Protein AF-A0A6C0CA37-F1 (afdb_monomer_lite)

Foldseek 3Di:
DPDLVVLQVVCVVDALVVNCVSQPPDPVSNVSNLVHAHEDEEACVVPVPPPSQLRYQHYEYEDDDQDHRPQHAAYEYEAEVVRCVQVPDPRADDLNYAAYEYEYEDPPPDPPDPPDDRPLVSLLPHDHLSHQHYEYEYQDADANANNDDLSHQHYEYEPNYDCVVRVVRDDPSHPYYYYDD

InterPro domains:
  IPR008615 FNIP [PF05725] (140-177)
  IPR051251 Ser/Thr-Protein Kinase & FNIP Repeat-Containing Protein [PTHR32134] (47-177)

Organism: NCBI:txid1070528

Radius of gyration: 18.77 Å; chains: 1; bounding box: 38×37×59 Å

Structure (mmCIF, N/CA/C/O backbone):
data_AF-A0A6C0CA37-F1
#
_entry.id   AF-A0A6C0CA37-F1
#
loop_
_atom_site.group_PDB
_atom_site.id
_atom_site.type_symbol
_atom_site.label_atom_id
_atom_site.label_alt_id
_atom_site.label_comp_id
_atom_site.label_asym_id
_atom_site.label_entity_id
_atom_site.label_seq_id
_atom_site.pdbx_PDB_ins_code
_atom_site.Cartn_x
_atom_site.Cartn_y
_atom_site.Cartn_z
_atom_site.occupancy
_atom_site.B_iso_or_equiv
_atom_site.auth_seq_id
_atom_site.auth_comp_id
_atom_site.auth_asym_id
_atom_site.auth_atom_id
_atom_site.pdbx_PDB_model_num
ATOM 1 N N . MET A 1 1 ? 11.632 -12.936 -32.240 1.00 59.91 1 MET A N 1
ATOM 2 C CA . MET A 1 1 ? 11.267 -11.854 -31.300 1.00 59.91 1 MET A CA 1
ATOM 3 C C . MET A 1 1 ? 10.766 -12.529 -30.036 1.00 59.91 1 MET A C 1
ATOM 5 O O . MET A 1 1 ? 9.872 -13.357 -30.155 1.00 59.91 1 MET A O 1
ATOM 9 N N . PHE A 1 2 ? 11.381 -12.299 -28.873 1.00 70.56 2 PHE A N 1
ATOM 10 C CA . PHE A 1 2 ? 10.827 -12.824 -27.618 1.00 70.56 2 PHE A CA 1
ATOM 11 C C . PHE A 1 2 ? 9.436 -12.217 -27.421 1.00 70.56 2 PHE A C 1
ATOM 13 O O . PHE A 1 2 ? 9.281 -11.013 -27.592 1.00 70.56 2 PHE A O 1
ATOM 20 N N . SER A 1 3 ? 8.421 -13.037 -27.139 1.00 90.00 3 SER A N 1
ATOM 21 C CA . SER A 1 3 ? 7.076 -12.519 -26.873 1.00 90.00 3 SER A CA 1
ATOM 22 C C . SER A 1 3 ? 7.062 -11.799 -25.525 1.00 90.00 3 SER A C 1
ATOM 24 O O . SER A 1 3 ? 7.572 -12.332 -24.534 1.00 90.00 3 SER A O 1
ATOM 26 N N . TYR A 1 4 ? 6.444 -10.616 -25.479 1.00 92.06 4 TYR A N 1
ATOM 27 C CA . TYR A 1 4 ? 6.206 -9.901 -24.226 1.00 92.06 4 TYR A CA 1
ATOM 28 C C . TYR A 1 4 ? 5.412 -10.753 -23.234 1.00 92.06 4 TYR A C 1
ATOM 30 O O . TYR A 1 4 ? 5.684 -10.698 -22.041 1.00 92.06 4 TYR A O 1
ATOM 38 N N . ASP A 1 5 ? 4.474 -11.571 -23.714 1.00 92.38 5 ASP A N 1
ATOM 39 C CA . ASP A 1 5 ? 3.599 -12.354 -22.842 1.00 92.38 5 ASP A CA 1
ATOM 40 C C . ASP A 1 5 ? 4.414 -13.353 -22.018 1.00 92.38 5 ASP A C 1
ATOM 42 O O . ASP A 1 5 ? 4.316 -13.370 -20.792 1.00 92.38 5 ASP A O 1
ATOM 46 N N . ILE A 1 6 ? 5.314 -14.094 -22.672 1.00 93.19 6 ILE A N 1
ATOM 47 C CA . ILE A 1 6 ? 6.223 -15.039 -22.006 1.00 93.19 6 ILE A CA 1
ATOM 48 C C . ILE A 1 6 ? 7.153 -14.293 -21.045 1.00 93.19 6 ILE A C 1
ATOM 50 O O . ILE A 1 6 ? 7.326 -14.705 -19.899 1.00 93.19 6 ILE A O 1
ATOM 54 N N . PHE A 1 7 ? 7.725 -13.170 -21.486 1.00 94.38 7 PHE A N 1
ATOM 55 C CA . PHE A 1 7 ? 8.599 -12.353 -20.646 1.00 94.38 7 PHE A CA 1
ATOM 56 C C . PHE A 1 7 ? 7.877 -11.868 -19.377 1.00 94.38 7 PHE A C 1
ATOM 58 O O . PHE A 1 7 ? 8.399 -12.000 -18.272 1.00 94.38 7 PHE A O 1
ATOM 65 N N . SER A 1 8 ? 6.648 -11.367 -19.524 1.00 94.00 8 SER A N 1
ATOM 66 C CA . SER A 1 8 ? 5.838 -10.853 -18.419 1.00 94.00 8 SER A CA 1
ATOM 67 C C . SER A 1 8 ? 5.446 -11.944 -17.419 1.00 94.00 8 SER A C 1
ATOM 69 O O . SER A 1 8 ? 5.455 -11.690 -16.216 1.00 94.00 8 SER A O 1
ATOM 71 N N . GLN A 1 9 ? 5.194 -13.173 -17.885 1.00 94.88 9 GLN A N 1
ATOM 72 C CA . GLN A 1 9 ? 4.928 -14.317 -17.011 1.00 94.88 9 GLN A CA 1
ATOM 73 C C . GLN A 1 9 ? 6.135 -14.655 -16.136 1.00 94.88 9 GLN A C 1
ATOM 75 O O . GLN A 1 9 ? 5.970 -14.871 -14.938 1.00 94.88 9 GLN A O 1
ATOM 80 N N . VAL A 1 10 ? 7.349 -14.637 -16.696 1.00 95.12 10 VAL A N 1
ATOM 81 C CA . VAL A 1 10 ? 8.581 -14.833 -15.912 1.00 95.12 10 VAL A CA 1
ATOM 82 C C . VAL A 1 10 ? 8.743 -13.713 -14.884 1.00 95.12 10 VAL A C 1
ATOM 84 O O . VAL A 1 10 ? 9.034 -13.980 -13.720 1.00 95.12 10 VAL A O 1
ATOM 87 N N . CYS A 1 11 ? 8.477 -12.464 -15.273 1.00 96.00 11 CYS A N 1
ATOM 88 C CA . CYS A 1 11 ? 8.556 -11.315 -14.374 1.00 96.00 11 CYS A CA 1
ATOM 89 C C . CYS A 1 11 ? 7.593 -11.372 -13.179 1.00 96.00 11 CYS A C 1
ATOM 91 O O . CYS A 1 11 ? 7.822 -10.644 -12.216 1.00 96.00 11 CYS A O 1
ATOM 93 N N . ASN A 1 12 ? 6.555 -12.212 -13.186 1.00 93.62 12 ASN A N 1
ATOM 94 C CA . ASN A 1 12 ? 5.682 -12.391 -12.019 1.00 93.62 12 ASN A CA 1
ATOM 95 C C . ASN A 1 12 ? 6.379 -13.103 -10.849 1.00 93.62 12 ASN A C 1
ATOM 97 O O . ASN A 1 12 ? 5.916 -12.997 -9.717 1.00 93.62 12 ASN A O 1
ATOM 101 N N . TYR A 1 13 ? 7.498 -13.785 -11.106 1.00 95.75 13 TYR A N 1
ATOM 102 C CA . TYR A 1 13 ? 8.314 -14.459 -10.092 1.00 95.75 13 TYR A CA 1
ATOM 103 C C . TYR A 1 13 ? 9.522 -13.631 -9.638 1.00 95.75 13 TYR A C 1
ATOM 105 O O . TYR A 1 13 ? 10.327 -14.109 -8.844 1.00 95.75 13 TYR A O 1
ATOM 113 N N . LEU A 1 14 ? 9.668 -12.411 -10.160 1.00 96.94 14 LEU A N 1
ATOM 114 C CA . LEU A 1 14 ? 10.811 -11.538 -9.919 1.00 96.94 14 LEU A CA 1
ATOM 115 C C . LEU A 1 14 ? 10.407 -10.331 -9.073 1.00 96.94 14 LEU A C 1
ATOM 117 O O . LEU A 1 14 ? 9.329 -9.760 -9.260 1.00 96.94 14 LEU A O 1
ATOM 121 N N . ASN A 1 15 ? 11.313 -9.877 -8.213 1.00 96.44 15 ASN A N 1
ATOM 122 C CA . ASN A 1 15 ? 11.187 -8.575 -7.564 1.00 96.44 15 ASN A CA 1
ATOM 123 C C . ASN A 1 15 ? 11.438 -7.429 -8.570 1.00 96.44 15 ASN A C 1
ATOM 125 O O . ASN A 1 15 ? 11.985 -7.620 -9.656 1.00 96.44 15 ASN A O 1
ATOM 129 N N . ASN A 1 16 ? 11.054 -6.201 -8.230 1.00 96.31 16 ASN A N 1
ATOM 130 C CA . ASN A 1 16 ? 11.141 -5.023 -9.095 1.00 96.31 16 ASN A CA 1
ATOM 131 C C . ASN A 1 16 ? 12.555 -4.807 -9.653 1.00 96.31 16 ASN A C 1
ATOM 133 O O . ASN A 1 16 ? 12.714 -4.430 -10.814 1.00 96.31 16 ASN A O 1
ATOM 137 N N . LYS A 1 17 ? 13.585 -5.054 -8.836 1.00 95.44 17 LYS A N 1
ATOM 138 C CA . LYS A 1 17 ? 14.989 -4.899 -9.232 1.00 95.44 17 LYS A CA 1
ATOM 139 C C . LYS A 1 17 ? 15.381 -5.960 -10.263 1.00 95.44 17 LYS A C 1
ATOM 141 O O . LYS A 1 17 ? 15.987 -5.633 -11.280 1.00 95.44 17 LYS A O 1
ATOM 146 N N . GLU A 1 18 ? 14.995 -7.208 -10.027 1.00 97.75 18 GLU A N 1
ATOM 147 C CA . GLU A 1 18 ? 15.204 -8.331 -10.943 1.00 97.75 18 GLU A CA 1
ATOM 148 C C . GLU A 1 18 ? 14.462 -8.138 -12.266 1.00 97.75 18 GLU A C 1
ATOM 150 O O . GLU A 1 18 ? 15.052 -8.376 -13.314 1.00 97.75 18 GLU A O 1
ATOM 155 N N . LYS A 1 19 ? 13.223 -7.625 -12.252 1.00 97.19 19 LYS A N 1
ATOM 156 C CA . LYS A 1 19 ? 12.481 -7.279 -13.479 1.00 97.19 19 LYS A CA 1
ATOM 157 C C . LYS A 1 19 ? 13.259 -6.287 -14.345 1.00 97.19 19 LYS A C 1
ATOM 159 O O . LYS A 1 19 ? 13.378 -6.486 -15.553 1.00 97.19 19 LYS A O 1
ATOM 164 N N . ILE A 1 20 ? 13.819 -5.239 -13.732 1.00 94.94 20 ILE A N 1
ATOM 165 C CA . ILE A 1 20 ? 14.613 -4.226 -14.444 1.00 94.94 20 ILE A CA 1
ATOM 166 C C . ILE A 1 20 ? 15.896 -4.841 -15.010 1.00 94.94 20 ILE A C 1
ATOM 168 O O . ILE A 1 20 ? 16.211 -4.613 -16.177 1.00 94.94 20 ILE A O 1
ATOM 172 N N . TYR A 1 21 ? 16.623 -5.640 -14.224 1.00 96.81 21 TYR A N 1
ATOM 173 C CA . TYR A 1 21 ? 17.835 -6.300 -14.714 1.00 96.81 21 TYR A CA 1
ATOM 174 C C . TYR A 1 21 ? 17.551 -7.305 -15.824 1.00 96.81 21 TYR A C 1
ATOM 176 O O . TYR A 1 21 ? 18.291 -7.353 -16.802 1.00 96.81 21 TYR A O 1
ATOM 184 N N . PHE A 1 22 ? 16.462 -8.058 -15.711 1.00 96.06 22 PHE A N 1
ATOM 185 C CA . PHE A 1 22 ? 16.057 -9.005 -16.735 1.00 96.06 22 PHE A CA 1
ATOM 186 C C . PHE A 1 22 ? 15.643 -8.299 -18.032 1.00 96.06 22 PHE A C 1
ATOM 188 O O . PHE A 1 22 ? 16.000 -8.753 -19.114 1.00 96.06 22 PHE A O 1
ATOM 195 N N . ALA A 1 23 ? 14.978 -7.142 -17.951 1.00 95.94 23 ALA A N 1
ATOM 196 C CA . ALA A 1 23 ? 14.698 -6.315 -19.125 1.00 95.94 23 ALA A CA 1
ATOM 197 C C . ALA A 1 23 ? 15.985 -5.751 -19.756 1.00 95.94 23 ALA A C 1
ATOM 199 O O . ALA A 1 23 ? 16.084 -5.645 -20.974 1.00 95.94 23 ALA A O 1
ATOM 200 N N . ALA A 1 24 ? 17.000 -5.426 -18.953 1.00 95.75 24 ALA A N 1
ATOM 201 C CA . ALA A 1 24 ? 18.231 -4.791 -19.425 1.00 95.75 24 ALA A CA 1
ATOM 202 C C . ALA A 1 24 ? 19.178 -5.715 -20.217 1.00 95.75 24 ALA A C 1
ATOM 204 O O . ALA A 1 24 ? 20.161 -5.231 -20.775 1.00 95.75 24 ALA A O 1
ATOM 205 N N . VAL A 1 25 ? 18.905 -7.023 -20.302 1.00 95.12 25 VAL A N 1
ATOM 206 C CA . VAL A 1 25 ? 19.808 -7.994 -20.955 1.00 95.12 25 VAL A CA 1
ATOM 207 C C . VAL A 1 25 ? 19.948 -7.796 -22.468 1.00 95.12 25 VAL A C 1
ATOM 209 O O . VAL A 1 25 ? 20.902 -8.282 -23.068 1.00 95.12 25 VAL A O 1
ATOM 212 N N . SER A 1 26 ? 19.005 -7.103 -23.112 1.00 94.75 26 SER A N 1
ATOM 213 C CA . SER A 1 26 ? 19.113 -6.731 -24.525 1.00 94.75 26 SER A CA 1
ATOM 214 C C . SER A 1 26 ? 18.336 -5.455 -24.818 1.00 94.75 26 SER A C 1
ATOM 216 O O . SER A 1 26 ? 17.362 -5.143 -24.135 1.00 94.75 26 SER A O 1
ATOM 218 N N . VAL A 1 27 ? 18.712 -4.755 -25.890 1.00 93.56 27 VAL A N 1
ATOM 219 C CA . VAL A 1 27 ? 18.000 -3.552 -26.354 1.00 93.56 27 VAL A CA 1
ATOM 220 C C . VAL A 1 27 ? 16.513 -3.840 -26.588 1.00 93.56 27 VAL A C 1
ATOM 222 O O . VAL A 1 27 ? 15.667 -3.069 -26.151 1.00 93.56 27 VAL A O 1
ATOM 225 N N . ALA A 1 28 ? 16.186 -4.979 -27.207 1.00 92.31 28 ALA A N 1
ATOM 226 C CA . ALA A 1 28 ? 14.802 -5.354 -27.493 1.00 92.31 28 ALA A CA 1
ATOM 227 C C . ALA A 1 28 ? 13.967 -5.588 -26.220 1.00 92.31 28 ALA A C 1
ATOM 229 O O . ALA A 1 28 ?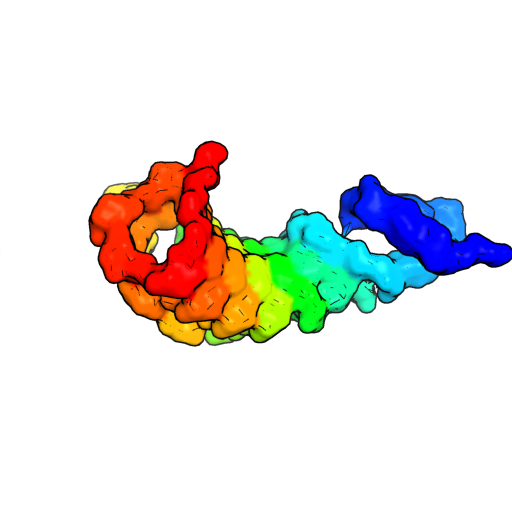 12.807 -5.189 -26.167 1.00 92.31 28 ALA A O 1
ATOM 230 N N . LEU A 1 29 ? 14.547 -6.220 -25.194 1.00 93.75 29 LEU A N 1
ATOM 231 C CA . LEU A 1 29 ? 13.858 -6.474 -23.923 1.00 93.75 29 LEU A CA 1
ATOM 232 C C . LEU A 1 29 ? 13.813 -5.236 -23.024 1.00 93.75 29 LEU A C 1
ATOM 234 O O . LEU A 1 29 ? 12.898 -5.103 -22.213 1.00 93.75 29 LEU A O 1
ATOM 238 N N . ASN A 1 30 ? 14.748 -4.301 -23.188 1.00 94.88 30 ASN A N 1
ATOM 239 C CA . ASN A 1 30 ? 14.804 -3.089 -22.379 1.00 94.88 30 ASN A CA 1
ATOM 240 C C . ASN A 1 30 ? 13.558 -2.212 -22.578 1.00 94.88 30 ASN A C 1
ATOM 242 O O . ASN A 1 30 ? 13.151 -1.522 -21.646 1.00 94.88 30 ASN A O 1
ATOM 246 N N . GLU A 1 31 ? 12.895 -2.305 -23.732 1.00 95.12 31 GLU A N 1
ATOM 247 C CA . GLU A 1 31 ? 11.601 -1.660 -23.992 1.00 95.12 31 GLU A CA 1
ATOM 248 C C . GLU A 1 31 ? 10.450 -2.240 -23.149 1.00 95.12 31 GLU A C 1
ATOM 250 O O . GLU A 1 31 ? 9.424 -1.596 -22.932 1.00 95.12 31 GLU A O 1
ATOM 255 N N . TYR A 1 32 ? 10.590 -3.451 -22.608 1.00 95.75 32 TYR A N 1
ATOM 256 C CA . TYR A 1 32 ? 9.527 -4.072 -21.816 1.00 95.75 32 TYR A CA 1
ATOM 257 C C . TYR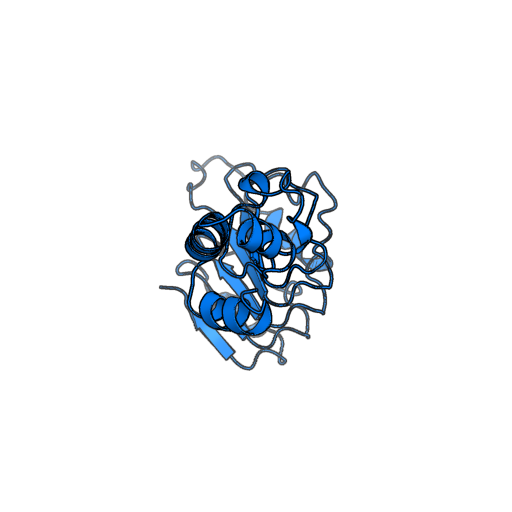 A 1 32 ? 9.396 -3.469 -20.423 1.00 95.75 32 TYR A C 1
ATOM 259 O O . TYR A 1 32 ? 8.304 -3.508 -19.859 1.00 95.75 32 TYR A O 1
ATOM 267 N N . LYS A 1 33 ? 10.433 -2.803 -19.896 1.00 95.19 33 LYS A N 1
ATOM 268 C CA . LYS A 1 33 ? 10.366 -2.127 -18.588 1.00 95.19 33 LYS A CA 1
ATOM 269 C C . LYS A 1 33 ? 9.268 -1.058 -18.509 1.00 95.19 33 LYS A C 1
ATOM 271 O O . LYS A 1 33 ? 8.766 -0.800 -17.419 1.00 95.19 33 LYS A O 1
ATOM 276 N N . TYR A 1 34 ? 8.878 -0.481 -19.651 1.00 96.00 34 TYR A N 1
ATOM 277 C CA . TYR A 1 34 ? 7.792 0.499 -19.769 1.00 96.00 34 TYR A CA 1
ATOM 278 C C . TYR A 1 34 ? 6.394 -0.129 -19.710 1.00 96.00 34 TYR A C 1
ATOM 280 O O . TYR A 1 34 ? 5.406 0.581 -19.551 1.00 96.00 34 TYR A O 1
ATOM 288 N N . ARG A 1 35 ? 6.300 -1.455 -19.836 1.00 95.62 35 ARG A N 1
ATOM 289 C CA . ARG A 1 35 ? 5.046 -2.222 -19.812 1.00 95.62 35 ARG A CA 1
ATOM 290 C C . ARG A 1 35 ? 4.903 -3.082 -18.552 1.00 95.62 35 ARG A C 1
ATOM 292 O O . ARG A 1 35 ? 3.788 -3.455 -18.202 1.00 95.62 35 ARG A O 1
ATOM 299 N N . LEU A 1 36 ? 6.016 -3.393 -17.883 1.00 96.31 36 LEU A N 1
ATOM 300 C CA . LEU A 1 36 ? 6.035 -4.164 -16.639 1.00 96.31 36 LEU A CA 1
ATOM 301 C C . LEU A 1 36 ? 5.356 -3.417 -15.496 1.00 96.31 36 LEU A C 1
ATOM 303 O O . LEU A 1 36 ? 5.506 -2.203 -15.385 1.00 96.31 36 LEU A O 1
ATOM 307 N N . ILE A 1 37 ? 4.700 -4.179 -14.618 1.00 96.19 37 ILE A N 1
ATOM 308 C CA . ILE A 1 37 ? 4.122 -3.704 -13.359 1.00 96.19 37 ILE A CA 1
ATOM 309 C C . ILE A 1 37 ? 5.062 -4.032 -12.196 1.00 96.19 37 ILE A C 1
ATOM 311 O O . ILE A 1 37 ? 5.580 -5.152 -12.081 1.00 96.19 37 ILE A O 1
ATOM 315 N N . TYR A 1 38 ? 5.273 -3.048 -11.325 1.00 97.12 38 TYR A N 1
ATOM 316 C CA . TYR A 1 38 ? 6.206 -3.110 -10.205 1.00 97.12 38 TYR A CA 1
ATOM 317 C C . TYR A 1 38 ? 5.441 -3.103 -8.882 1.00 97.12 38 TYR A C 1
ATOM 319 O O . TYR A 1 38 ? 4.795 -2.118 -8.522 1.00 97.12 38 TYR A O 1
ATOM 327 N N . THR A 1 39 ? 5.501 -4.218 -8.163 1.00 96.06 39 THR A N 1
ATOM 328 C CA . THR A 1 39 ? 4.617 -4.521 -7.029 1.00 96.06 39 THR A CA 1
ATOM 329 C C . THR A 1 39 ? 5.317 -4.456 -5.680 1.00 96.06 39 THR A C 1
ATOM 331 O O . THR A 1 39 ? 4.643 -4.284 -4.668 1.00 96.06 39 THR A O 1
ATOM 334 N N . ASP A 1 40 ? 6.649 -4.555 -5.637 1.00 96.12 40 ASP A N 1
ATOM 335 C CA . ASP A 1 40 ? 7.365 -4.423 -4.366 1.00 96.12 40 ASP A CA 1
ATOM 336 C C . ASP A 1 40 ? 7.361 -2.980 -3.888 1.00 96.12 40 ASP A C 1
ATOM 338 O O . ASP A 1 40 ? 7.484 -2.039 -4.679 1.00 96.12 40 ASP A O 1
ATOM 342 N N . GLN A 1 41 ? 7.282 -2.813 -2.573 1.00 95.75 41 GLN A N 1
ATOM 343 C CA . GLN A 1 41 ? 7.272 -1.497 -1.963 1.00 95.75 41 GLN A CA 1
ATOM 344 C C . GLN A 1 41 ? 8.607 -0.776 -2.187 1.00 95.75 41 GLN A C 1
ATOM 346 O O . GLN A 1 41 ? 9.670 -1.253 -1.788 1.00 95.75 41 GLN A O 1
ATOM 351 N N . ILE A 1 42 ? 8.545 0.418 -2.779 1.00 94.75 42 ILE A N 1
ATOM 352 C CA . ILE A 1 42 ? 9.715 1.271 -3.011 1.00 94.75 42 ILE A CA 1
ATOM 353 C C . ILE A 1 42 ? 9.455 2.714 -2.579 1.00 94.75 42 ILE A C 1
ATOM 355 O O . ILE A 1 42 ? 8.338 3.216 -2.646 1.00 94.75 42 ILE A O 1
ATOM 359 N N . GLY A 1 43 ? 10.492 3.414 -2.120 1.00 93.00 43 GLY A N 1
ATOM 360 C CA . GLY A 1 43 ? 10.371 4.837 -1.801 1.00 93.00 43 GLY A CA 1
ATOM 361 C C . GLY A 1 43 ? 10.031 5.644 -3.051 1.00 93.00 43 GLY A C 1
ATOM 362 O O . GLY A 1 43 ? 10.829 5.652 -3.984 1.00 93.00 43 GLY A O 1
ATOM 363 N N . ALA A 1 44 ? 8.902 6.359 -3.055 1.00 92.06 44 ALA A N 1
ATOM 364 C CA . ALA A 1 44 ? 8.442 7.134 -4.212 1.00 92.06 44 ALA A CA 1
ATOM 365 C C . ALA A 1 44 ? 9.510 8.129 -4.705 1.00 92.06 44 ALA A C 1
ATOM 367 O O . ALA A 1 44 ? 9.762 8.243 -5.901 1.00 92.06 44 ALA A O 1
ATOM 368 N N . ALA A 1 45 ? 10.229 8.763 -3.771 1.00 89.69 45 ALA A N 1
ATOM 369 C CA . ALA A 1 45 ? 11.333 9.680 -4.062 1.00 89.69 45 ALA A CA 1
ATOM 370 C C . ALA A 1 45 ? 12.488 9.047 -4.871 1.00 89.69 45 ALA A C 1
ATOM 372 O O . ALA A 1 45 ? 13.258 9.768 -5.490 1.00 89.69 45 ALA A O 1
ATOM 373 N N . LYS A 1 46 ? 12.623 7.714 -4.883 1.00 91.62 46 LYS A N 1
ATOM 374 C CA . LYS A 1 46 ? 13.665 7.011 -5.651 1.00 91.62 46 LYS A CA 1
ATOM 375 C C . LYS A 1 46 ? 13.277 6.761 -7.109 1.00 91.62 46 LYS A C 1
ATOM 377 O O . LYS A 1 46 ? 14.144 6.414 -7.903 1.00 91.62 46 LYS A O 1
ATOM 382 N N . VAL A 1 47 ? 11.989 6.856 -7.438 1.00 92.75 47 VAL A N 1
ATOM 383 C CA . VAL A 1 47 ? 11.444 6.376 -8.718 1.00 92.75 47 VAL A CA 1
ATOM 384 C C . VAL A 1 47 ? 10.537 7.386 -9.429 1.00 92.75 47 VAL A C 1
ATOM 386 O O . VAL A 1 47 ? 10.153 7.129 -10.564 1.00 92.75 47 VAL A O 1
ATOM 389 N N . TYR A 1 48 ? 10.204 8.527 -8.811 1.00 92.50 48 TYR A N 1
ATOM 390 C CA . TYR A 1 48 ? 9.228 9.485 -9.359 1.00 92.50 48 TYR A CA 1
ATOM 391 C C . TYR A 1 48 ? 9.644 10.142 -10.686 1.00 92.50 48 TYR A C 1
ATOM 393 O O . TYR A 1 48 ? 8.769 10.555 -11.450 1.00 92.50 48 TYR A O 1
ATOM 401 N N . ASP A 1 49 ? 10.950 10.213 -10.959 1.00 93.50 49 ASP A N 1
ATOM 402 C CA . ASP A 1 49 ? 11.517 10.733 -12.211 1.00 93.50 49 ASP A CA 1
ATOM 403 C C . ASP A 1 49 ? 11.605 9.671 -13.321 1.00 93.50 49 ASP A C 1
ATOM 405 O O . ASP A 1 49 ? 11.956 9.982 -14.460 1.00 93.50 49 ASP A O 1
ATOM 409 N N . LEU A 1 50 ? 11.291 8.403 -13.025 1.00 94.25 50 LEU A N 1
ATOM 410 C CA . LEU A 1 50 ? 11.325 7.358 -14.041 1.00 94.25 50 LEU A CA 1
ATOM 411 C C . LEU A 1 50 ? 10.172 7.547 -15.041 1.00 94.25 50 LEU A C 1
ATOM 413 O O . LEU A 1 50 ? 9.025 7.746 -14.636 1.00 94.25 50 LEU A O 1
ATOM 417 N N . PRO A 1 51 ? 10.422 7.380 -16.352 1.00 96.00 51 PRO A N 1
ATOM 418 C CA . PRO A 1 51 ? 9.389 7.523 -17.384 1.00 96.00 51 PRO A CA 1
ATOM 419 C C . PRO A 1 51 ? 8.248 6.498 -17.264 1.00 96.00 51 PRO A C 1
ATOM 421 O O . PRO A 1 51 ? 7.180 6.697 -17.829 1.00 96.00 51 PRO A O 1
ATOM 424 N N . PHE A 1 52 ? 8.460 5.414 -16.514 1.00 96.00 52 PHE A N 1
ATOM 425 C CA . PHE A 1 52 ? 7.475 4.372 -16.214 1.00 96.00 52 PHE A CA 1
ATOM 426 C C . PHE A 1 52 ? 7.009 4.402 -14.746 1.00 96.00 52 PHE A C 1
ATOM 428 O O . PHE A 1 52 ? 6.549 3.391 -14.222 1.00 96.00 52 PHE A O 1
ATOM 435 N N . TYR A 1 53 ? 7.123 5.548 -14.059 1.00 95.88 53 TYR A N 1
ATOM 436 C CA . TYR A 1 53 ? 6.707 5.702 -12.657 1.00 95.88 53 TYR A CA 1
ATOM 437 C C . TYR A 1 53 ? 5.253 5.272 -12.397 1.00 95.88 53 TYR A C 1
ATOM 439 O O . TYR A 1 53 ? 4.960 4.683 -11.360 1.00 95.88 53 TYR A O 1
ATOM 447 N N . ASP A 1 54 ? 4.352 5.495 -13.357 1.00 96.88 54 ASP A N 1
ATOM 448 C CA . ASP A 1 54 ? 2.937 5.113 -13.244 1.00 96.88 54 ASP A CA 1
ATOM 449 C C . ASP A 1 54 ? 2.707 3.587 -13.164 1.00 96.88 54 ASP A C 1
ATOM 451 O O . ASP A 1 54 ? 1.612 3.162 -12.793 1.00 96.88 54 ASP A O 1
ATOM 455 N N . ASN A 1 55 ? 3.727 2.769 -13.454 1.00 97.12 55 ASN A N 1
ATOM 456 C CA . ASN A 1 55 ? 3.660 1.309 -13.371 1.00 97.12 55 ASN A CA 1
ATOM 457 C C . ASN A 1 55 ? 3.997 0.750 -11.974 1.00 97.12 55 ASN A C 1
ATOM 459 O O . ASN A 1 55 ? 3.970 -0.467 -11.778 1.00 97.12 55 ASN A O 1
ATOM 463 N N . PHE A 1 56 ? 4.361 1.604 -11.012 1.00 97.25 56 PHE A N 1
ATOM 464 C CA . PHE A 1 56 ? 4.594 1.191 -9.629 1.00 97.25 56 PHE A CA 1
ATOM 465 C C . PHE A 1 56 ? 3.276 1.168 -8.852 1.00 97.25 56 PHE A C 1
ATOM 467 O O . PHE A 1 56 ? 2.650 2.201 -8.626 1.00 97.25 56 PHE A O 1
ATOM 474 N N . GLU A 1 57 ? 2.866 -0.014 -8.398 1.00 97.75 57 GLU A N 1
ATOM 475 C CA . GLU A 1 57 ? 1.625 -0.199 -7.639 1.00 97.75 57 GLU A CA 1
ATOM 476 C C . GLU A 1 57 ? 1.833 -0.129 -6.122 1.00 97.75 57 GLU A C 1
ATOM 478 O O . GLU A 1 57 ? 0.865 0.063 -5.383 1.00 97.75 57 GLU A O 1
ATOM 483 N N . SER A 1 58 ? 3.077 -0.247 -5.645 1.00 97.62 58 SER A N 1
ATOM 484 C CA . SER A 1 58 ? 3.415 -0.144 -4.225 1.00 97.62 58 SER A CA 1
ATOM 485 C C . SER A 1 58 ? 4.513 0.880 -3.971 1.00 97.62 58 SER A C 1
ATOM 487 O O . SER A 1 58 ? 5.656 0.703 -4.395 1.00 97.62 58 SER A O 1
ATOM 489 N N . VAL A 1 59 ? 4.187 1.943 -3.233 1.00 95.62 59 VAL A N 1
ATOM 490 C CA . VAL A 1 59 ? 5.180 2.947 -2.831 1.00 95.62 59 VAL A CA 1
ATOM 491 C C . VAL A 1 59 ? 5.092 3.297 -1.352 1.00 95.62 59 VAL A C 1
ATOM 493 O O . VAL A 1 59 ? 4.034 3.209 -0.725 1.00 95.62 59 VAL A O 1
ATOM 496 N N . LEU A 1 60 ? 6.226 3.729 -0.799 1.00 92.50 60 LEU A N 1
ATOM 497 C CA . LEU A 1 60 ? 6.296 4.384 0.501 1.00 92.50 60 LEU A CA 1
ATOM 498 C C . LEU A 1 60 ? 6.693 5.858 0.362 1.00 92.50 60 LEU A C 1
ATOM 500 O O . LEU A 1 60 ? 7.483 6.221 -0.517 1.00 92.50 60 LEU A O 1
ATOM 504 N N . ILE A 1 61 ? 6.168 6.700 1.249 1.00 87.44 61 ILE A N 1
ATOM 505 C CA . ILE A 1 61 ? 6.500 8.123 1.359 1.00 87.44 61 ILE A CA 1
ATOM 506 C C . ILE A 1 61 ? 6.960 8.445 2.784 1.00 87.44 61 ILE A C 1
ATOM 508 O O . ILE A 1 61 ? 6.360 7.986 3.749 1.00 87.44 61 ILE A O 1
ATOM 512 N N . ASN A 1 62 ? 8.034 9.232 2.906 1.00 76.81 62 ASN A N 1
ATOM 513 C CA . ASN A 1 62 ? 8.641 9.606 4.196 1.00 76.81 62 ASN A CA 1
ATOM 514 C C . ASN A 1 62 ? 8.514 11.104 4.502 1.00 76.81 62 ASN A C 1
ATOM 516 O O . ASN A 1 62 ? 8.419 11.493 5.660 1.00 76.81 62 ASN A O 1
ATOM 520 N N . ARG A 1 63 ? 8.593 11.949 3.464 1.00 67.62 63 ARG A N 1
ATOM 521 C CA . ARG A 1 63 ? 8.482 13.415 3.502 1.00 67.62 63 ARG A CA 1
ATOM 522 C C . ARG A 1 63 ? 8.119 13.913 2.107 1.00 67.62 63 ARG A C 1
ATOM 524 O O . ARG A 1 63 ? 8.627 13.381 1.127 1.00 67.62 63 ARG A O 1
ATOM 531 N N . GLY A 1 64 ? 7.307 14.961 2.017 1.00 62.69 64 GLY A N 1
ATOM 532 C CA . GLY A 1 64 ? 7.339 15.907 0.897 1.00 62.69 64 GLY A CA 1
ATOM 533 C C . GLY A 1 64 ? 6.876 15.450 -0.497 1.00 62.69 64 GLY A C 1
ATOM 534 O O . GLY A 1 64 ? 6.692 16.316 -1.350 1.00 62.69 64 GLY A O 1
ATOM 535 N N . VAL A 1 65 ? 6.663 14.157 -0.753 1.00 61.19 65 VAL A N 1
ATOM 536 C CA . VAL A 1 65 ? 6.232 13.660 -2.070 1.00 61.19 65 VAL A CA 1
ATOM 537 C C . VAL A 1 65 ? 4.710 13.757 -2.194 1.00 61.19 65 VAL A C 1
ATOM 539 O O . VAL A 1 65 ? 3.990 13.076 -1.474 1.00 61.19 65 VAL A O 1
ATOM 542 N N . ILE A 1 66 ? 4.236 14.604 -3.115 1.00 70.88 66 ILE A N 1
ATOM 543 C CA . ILE A 1 66 ? 2.802 14.828 -3.407 1.00 70.88 66 ILE A CA 1
ATOM 544 C C . ILE A 1 66 ? 2.356 14.046 -4.660 1.00 70.88 66 ILE A C 1
ATOM 546 O O . ILE A 1 66 ? 1.166 13.870 -4.905 1.00 70.88 66 ILE A O 1
ATOM 550 N N . LYS A 1 67 ? 3.301 13.554 -5.476 1.00 85.19 67 LYS A N 1
ATOM 551 C CA . LYS A 1 67 ? 2.980 12.843 -6.718 1.00 85.19 67 LYS A CA 1
ATOM 552 C C . LYS A 1 67 ? 2.929 11.336 -6.492 1.00 85.19 67 LYS A C 1
ATOM 554 O O . LYS A 1 67 ? 3.955 10.706 -6.240 1.00 85.19 67 LYS A O 1
ATOM 559 N N . PHE A 1 68 ? 1.752 10.756 -6.670 1.00 91.12 68 PHE A N 1
ATOM 560 C CA . PHE A 1 68 ? 1.542 9.311 -6.645 1.00 91.12 68 PHE A CA 1
ATOM 561 C C . PHE A 1 68 ? 1.560 8.712 -8.060 1.00 91.12 68 PHE A C 1
ATOM 563 O O . PHE A 1 68 ? 1.202 9.417 -9.008 1.00 91.12 68 PHE A O 1
ATOM 570 N N . PRO A 1 69 ? 1.944 7.431 -8.220 1.00 95.19 69 PRO A N 1
ATOM 571 C CA . PRO A 1 69 ? 1.690 6.690 -9.453 1.00 95.19 69 PRO A CA 1
ATOM 572 C C . PRO A 1 69 ? 0.186 6.631 -9.729 1.00 95.19 69 PRO A C 1
ATOM 574 O O . PRO A 1 69 ? -0.594 6.415 -8.799 1.00 95.19 69 PRO A O 1
ATOM 577 N N . LYS A 1 70 ? -0.237 6.760 -10.991 1.00 94.88 70 LYS A N 1
ATOM 578 C CA . LYS A 1 70 ? -1.673 6.735 -11.346 1.00 94.88 70 LYS A CA 1
ATOM 579 C C . LYS A 1 70 ? -2.416 5.483 -10.873 1.00 94.88 70 LYS A C 1
ATOM 581 O O . LYS A 1 70 ? -3.581 5.579 -10.507 1.00 94.88 70 LYS A O 1
ATOM 586 N N . ASN A 1 71 ? -1.752 4.327 -10.885 1.00 93.88 71 ASN A N 1
ATOM 587 C CA . ASN A 1 71 ? -2.366 3.031 -10.589 1.00 93.88 71 ASN A CA 1
ATOM 588 C C . ASN A 1 71 ? -1.987 2.469 -9.212 1.00 93.88 71 ASN A C 1
ATOM 590 O O . ASN A 1 71 ? -2.184 1.281 -8.968 1.00 93.88 71 ASN A O 1
ATOM 594 N N . ILE A 1 72 ? -1.466 3.303 -8.304 1.00 96.38 72 ILE A N 1
ATOM 595 C CA . ILE A 1 72 ? -1.048 2.878 -6.962 1.00 96.38 72 ILE A CA 1
ATOM 596 C C . ILE A 1 72 ? -2.152 2.090 -6.240 1.00 96.38 72 ILE A C 1
ATOM 598 O O . ILE A 1 72 ? -3.299 2.531 -6.170 1.00 96.38 72 ILE A O 1
ATOM 602 N N . LYS A 1 73 ? -1.792 0.935 -5.674 1.00 98.19 73 LYS A N 1
ATOM 603 C CA . LYS A 1 73 ? -2.673 0.056 -4.889 1.00 98.19 73 LYS A CA 1
ATOM 604 C C . LYS A 1 73 ? -2.283 0.008 -3.421 1.00 98.19 73 LYS A C 1
ATOM 606 O O . LYS A 1 73 ? -3.165 -0.021 -2.561 1.00 98.19 73 LYS A O 1
ATOM 611 N N . THR A 1 74 ? -0.983 0.040 -3.150 1.00 98.06 74 THR A N 1
ATOM 612 C CA . THR A 1 74 ? -0.418 -0.075 -1.809 1.00 98.06 74 THR A CA 1
ATOM 613 C C . THR A 1 74 ? 0.380 1.176 -1.482 1.00 98.06 74 THR A C 1
ATOM 615 O O . THR A 1 74 ? 1.362 1.491 -2.153 1.00 98.06 74 THR A O 1
ATOM 618 N N . LEU A 1 75 ? -0.023 1.877 -0.427 1.00 94.88 75 LEU A N 1
ATOM 619 C CA . LEU A 1 75 ? 0.644 3.081 0.048 1.00 94.88 75 LEU A CA 1
ATOM 620 C C . LEU A 1 75 ? 1.116 2.878 1.486 1.00 94.88 75 LEU A C 1
ATOM 622 O O . LEU A 1 75 ? 0.321 2.555 2.365 1.00 94.88 75 LEU A O 1
ATOM 626 N N . ARG A 1 76 ? 2.403 3.117 1.739 1.00 92.94 76 ARG A N 1
ATOM 627 C CA . ARG A 1 76 ? 2.938 3.256 3.097 1.00 92.94 76 ARG A CA 1
ATOM 628 C C . ARG A 1 76 ? 3.326 4.704 3.352 1.00 92.94 76 ARG A C 1
ATOM 630 O O . ARG A 1 76 ? 4.134 5.276 2.630 1.00 92.94 7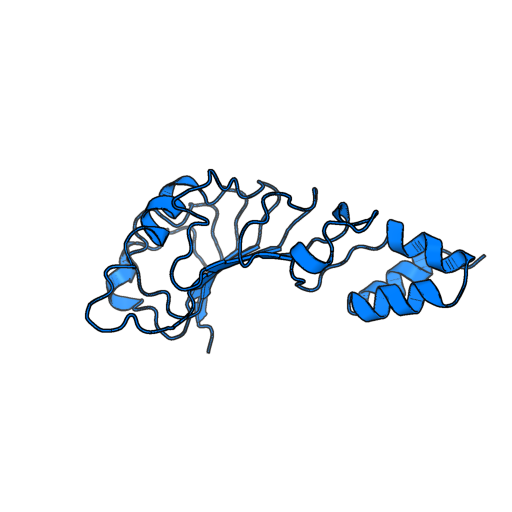6 ARG A O 1
ATOM 637 N N . ILE A 1 77 ? 2.764 5.289 4.394 1.00 88.44 77 ILE A N 1
ATOM 638 C CA . ILE A 1 77 ? 3.086 6.636 4.843 1.00 88.44 77 ILE A CA 1
ATOM 639 C C . ILE A 1 77 ? 3.892 6.495 6.123 1.00 88.44 77 ILE A C 1
ATOM 641 O O . ILE A 1 77 ? 3.372 6.033 7.135 1.00 88.44 77 ILE A O 1
ATOM 645 N N . ASN A 1 78 ? 5.164 6.870 6.065 1.00 84.38 78 ASN A N 1
ATOM 646 C CA . ASN A 1 78 ? 6.033 6.923 7.227 1.00 84.38 78 ASN A CA 1
ATOM 647 C C . ASN A 1 78 ? 6.056 8.354 7.760 1.00 84.38 78 ASN A C 1
ATOM 649 O O . ASN A 1 78 ? 6.357 9.298 7.027 1.00 84.38 78 ASN A O 1
ATOM 653 N N . CYS A 1 79 ? 5.763 8.498 9.043 1.00 76.06 79 CYS A N 1
ATOM 654 C CA . CYS A 1 79 ? 5.698 9.768 9.737 1.00 76.06 79 CYS A CA 1
ATOM 655 C C . CYS A 1 79 ? 6.742 9.765 10.861 1.00 76.06 79 CYS A C 1
ATOM 657 O O . CYS A 1 79 ? 6.670 8.965 11.791 1.00 76.06 79 CYS A O 1
ATOM 659 N N . TYR A 1 80 ? 7.750 10.625 10.720 1.00 73.00 80 TYR A N 1
ATOM 660 C CA . TYR A 1 80 ? 8.884 10.768 11.644 1.00 73.00 80 TYR A CA 1
ATOM 661 C C . TYR A 1 80 ? 8.666 11.941 12.617 1.00 73.00 80 TYR A C 1
ATOM 663 O O . TYR A 1 80 ? 7.737 12.727 12.429 1.00 73.00 80 TYR A O 1
ATOM 671 N N . ALA A 1 81 ? 9.522 12.114 13.630 1.00 57.81 81 ALA A N 1
ATOM 672 C CA . ALA A 1 81 ? 9.485 13.306 14.484 1.00 57.81 81 ALA A CA 1
ATOM 673 C C . ALA A 1 81 ? 9.489 14.594 13.622 1.00 57.81 81 AL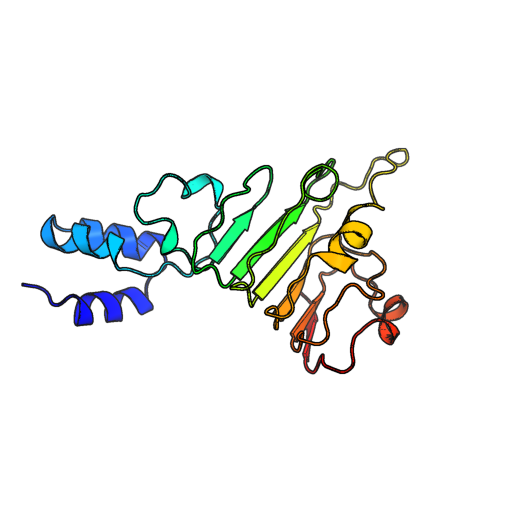A A C 1
ATOM 675 O O . ALA A 1 81 ? 10.266 14.712 12.670 1.00 57.81 81 ALA A O 1
ATOM 676 N N . ASN A 1 82 ? 8.578 15.532 13.919 1.00 55.16 82 ASN A N 1
ATOM 677 C CA . ASN A 1 82 ? 8.270 16.732 13.113 1.00 55.16 82 ASN A CA 1
ATOM 678 C C . ASN A 1 82 ? 7.633 16.461 11.730 1.00 55.16 82 ASN A C 1
ATOM 680 O O . ASN A 1 82 ? 7.811 17.229 10.787 1.00 55.16 82 ASN A O 1
ATOM 684 N N . CYS A 1 83 ? 6.905 15.357 11.569 1.00 54.47 83 CYS A N 1
ATOM 685 C CA . CYS A 1 83 ? 6.168 15.050 10.346 1.00 54.47 83 CYS A CA 1
ATOM 686 C C . CYS A 1 83 ? 5.037 16.061 10.103 1.00 54.47 83 CYS A C 1
ATOM 688 O O . CYS A 1 83 ? 3.958 15.987 10.684 1.00 54.47 83 CYS A O 1
ATOM 690 N N . GLU A 1 84 ? 5.291 16.987 9.181 1.00 54.91 84 GLU A N 1
ATOM 691 C CA . GLU A 1 84 ? 4.321 17.987 8.724 1.00 54.91 84 GLU A CA 1
ATOM 692 C C . GLU A 1 84 ? 3.435 17.499 7.565 1.00 54.91 84 GLU A C 1
ATOM 694 O O . GLU A 1 84 ? 2.656 18.271 7.003 1.00 54.91 84 GLU A O 1
ATOM 699 N N . ILE A 1 85 ? 3.543 16.214 7.191 1.00 56.41 85 ILE A N 1
ATOM 700 C CA . ILE A 1 85 ? 2.830 15.617 6.043 1.00 56.41 85 ILE A CA 1
ATOM 701 C C . ILE A 1 85 ? 1.325 15.886 6.129 1.00 56.41 85 ILE A C 1
ATOM 703 O O . ILE A 1 85 ? 0.703 16.172 5.112 1.00 56.41 85 ILE A O 1
ATOM 707 N N . PHE A 1 86 ? 0.791 15.840 7.347 1.00 52.53 86 PHE A N 1
ATOM 708 C CA . PHE A 1 86 ? -0.626 15.975 7.662 1.00 52.53 86 PHE A CA 1
ATOM 709 C C . PHE A 1 86 ? -1.004 17.336 8.267 1.00 52.53 86 PHE A C 1
ATOM 711 O O . PHE A 1 86 ? -2.186 17.624 8.436 1.00 52.53 86 PHE A O 1
ATOM 718 N N . THR A 1 87 ? -0.023 18.169 8.639 1.00 47.56 87 THR A N 1
ATOM 719 C CA . THR A 1 87 ? -0.261 19.465 9.308 1.00 47.56 87 THR A CA 1
ATOM 720 C C . THR A 1 87 ? -0.030 20.669 8.407 1.00 47.56 87 THR A C 1
ATOM 722 O O . THR A 1 87 ? -0.537 21.745 8.707 1.00 47.56 87 THR A O 1
ATOM 725 N N . GLN A 1 88 ? 0.694 20.509 7.296 1.00 47.47 88 GLN A N 1
ATOM 726 C CA . GLN A 1 88 ? 0.964 21.601 6.354 1.00 47.47 88 GLN A CA 1
ATOM 727 C C . GLN A 1 88 ? 0.473 21.335 4.928 1.00 47.47 88 GLN A C 1
ATOM 729 O O . GLN A 1 88 ? 0.584 22.213 4.072 1.00 47.47 88 GLN A O 1
ATOM 734 N N . ARG A 1 89 ? -0.043 20.137 4.623 1.00 56.34 89 ARG A N 1
ATOM 735 C CA . ARG A 1 89 ? -0.402 19.754 3.252 1.00 56.34 89 ARG A CA 1
ATOM 736 C C . ARG A 1 89 ? -1.716 18.986 3.225 1.00 56.34 89 ARG A C 1
ATOM 738 O O . ARG A 1 89 ? -1.894 18.044 3.983 1.00 56.34 89 ARG A O 1
ATOM 745 N N . ASN A 1 90 ? -2.589 19.369 2.293 1.00 61.38 90 ASN A N 1
ATOM 746 C CA . ASN A 1 90 ? -3.757 18.593 1.876 1.00 61.38 90 ASN A CA 1
ATOM 747 C C . ASN A 1 90 ? -3.274 17.298 1.196 1.00 61.38 90 ASN A C 1
ATOM 749 O O . ASN A 1 90 ? -3.260 17.212 -0.035 1.00 61.38 90 ASN A O 1
ATOM 753 N N . LEU A 1 91 ? -2.787 16.320 1.964 1.00 75.19 91 LEU A N 1
ATOM 754 C CA . LEU A 1 91 ? -2.440 15.018 1.416 1.00 75.19 91 LEU A CA 1
ATOM 755 C C . LEU A 1 91 ? -3.733 14.317 1.004 1.00 75.19 91 LEU A C 1
ATOM 757 O O . LEU A 1 91 ? -4.505 13.854 1.834 1.00 75.19 91 LEU A O 1
ATOM 761 N N . ILE A 1 92 ? -3.964 14.221 -0.301 1.00 82.31 92 ILE A N 1
ATOM 762 C CA . ILE A 1 92 ? -5.092 13.463 -0.833 1.00 82.31 92 ILE A CA 1
ATOM 763 C C . ILE A 1 92 ? -4.568 12.080 -1.197 1.00 82.31 92 ILE A C 1
ATOM 765 O O . ILE A 1 92 ? -3.868 11.915 -2.198 1.00 82.31 92 ILE A O 1
ATOM 769 N N . ILE A 1 93 ? -4.892 11.087 -0.370 1.00 88.06 93 ILE A N 1
ATOM 770 C CA . ILE A 1 93 ? -4.607 9.688 -0.685 1.00 88.06 93 ILE A CA 1
ATOM 771 C C . ILE A 1 93 ? -5.437 9.306 -1.926 1.00 88.06 93 ILE A C 1
ATOM 773 O O . ILE A 1 93 ? -6.660 9.476 -1.909 1.00 88.06 93 ILE A O 1
ATOM 777 N N . PRO A 1 94 ? -4.816 8.796 -3.007 1.00 92.06 94 PRO A N 1
ATOM 778 C CA . PRO A 1 94 ? -5.549 8.423 -4.212 1.00 92.06 94 PRO A CA 1
ATOM 779 C C . PRO A 1 94 ? -6.613 7.360 -3.928 1.00 92.06 94 PRO A C 1
ATOM 781 O O . PRO A 1 94 ? -6.355 6.382 -3.227 1.00 92.06 94 PRO A O 1
ATOM 784 N N . SER A 1 95 ? -7.783 7.488 -4.554 1.00 94.12 95 SER A N 1
ATOM 785 C CA . SER A 1 95 ? -8.874 6.504 -4.456 1.00 94.12 95 SER A CA 1
ATOM 786 C C . SER A 1 95 ? -8.552 5.149 -5.101 1.00 94.12 95 SER A C 1
ATOM 788 O O . SER A 1 95 ? -9.351 4.220 -5.040 1.00 94.12 95 SER A O 1
ATOM 790 N N . THR A 1 96 ? -7.388 5.004 -5.735 1.00 96.56 96 THR A N 1
ATOM 791 C CA . THR A 1 96 ? -6.884 3.716 -6.224 1.00 96.56 96 THR A CA 1
ATOM 792 C C . THR A 1 96 ? -6.249 2.876 -5.114 1.00 96.56 96 THR A C 1
ATOM 794 O O . THR A 1 96 ? -6.107 1.662 -5.281 1.00 96.56 96 THR A O 1
ATOM 797 N N . VAL A 1 97 ? -5.881 3.498 -3.985 1.00 97.00 97 VAL A N 1
ATOM 798 C CA . VAL A 1 97 ? -5.252 2.823 -2.846 1.00 97.00 97 VAL A CA 1
ATOM 799 C C . VAL A 1 97 ? -6.265 1.907 -2.169 1.00 97.00 97 VAL A C 1
ATOM 801 O O . VAL A 1 97 ? -7.337 2.339 -1.749 1.00 97.00 97 VAL A O 1
ATOM 804 N N . THR A 1 98 ? -5.891 0.638 -2.035 1.00 98.25 98 THR A N 1
ATOM 805 C CA . THR A 1 98 ? -6.676 -0.410 -1.363 1.00 98.25 98 THR A CA 1
ATOM 806 C C . THR A 1 98 ? -6.008 -0.896 -0.080 1.00 98.25 98 THR A C 1
ATOM 808 O O . THR A 1 98 ? -6.700 -1.314 0.851 1.00 98.25 98 THR A O 1
ATOM 811 N N . HIS A 1 99 ? -4.676 -0.801 -0.019 1.00 98.44 99 HIS A N 1
ATOM 812 C CA . HIS A 1 99 ? -3.851 -1.183 1.121 1.00 98.44 99 HIS A CA 1
ATOM 813 C C . HIS A 1 99 ? -3.092 0.042 1.628 1.00 98.44 99 HIS A C 1
ATOM 815 O O . HIS A 1 99 ? -2.251 0.596 0.918 1.00 98.44 99 HIS A O 1
ATOM 821 N N . LEU A 1 100 ? -3.384 0.462 2.857 1.00 95.31 100 LEU A N 1
ATOM 822 C CA . LEU A 1 100 ? -2.762 1.622 3.485 1.00 95.31 100 LEU A CA 1
ATOM 823 C C . LEU A 1 100 ? -2.015 1.203 4.750 1.00 95.31 100 LEU A C 1
ATOM 825 O O . LEU A 1 100 ? -2.578 0.575 5.648 1.00 95.31 100 LEU A O 1
ATOM 829 N N . THR A 1 101 ? -0.748 1.590 4.839 1.00 93.62 101 THR A N 1
ATOM 830 C CA . THR A 1 101 ? 0.045 1.495 6.065 1.00 93.62 101 THR A CA 1
ATOM 831 C C . THR A 1 101 ? 0.391 2.888 6.553 1.00 93.62 101 THR A C 1
ATOM 833 O O . THR A 1 101 ? 0.991 3.677 5.828 1.00 93.62 101 THR A O 1
ATOM 836 N N . LEU A 1 102 ? 0.042 3.163 7.800 1.00 88.75 102 LEU A N 1
ATOM 837 C CA . LEU A 1 102 ? 0.374 4.376 8.523 1.00 88.75 102 LEU A CA 1
ATOM 838 C C . LEU A 1 102 ? 1.415 3.997 9.570 1.00 88.75 102 LEU A C 1
ATOM 840 O O . LEU A 1 102 ? 1.097 3.327 10.549 1.00 88.75 102 LEU A O 1
ATOM 844 N N . TYR A 1 103 ? 2.668 4.358 9.322 1.00 87.12 103 TYR A N 1
ATOM 845 C CA . TYR A 1 103 ? 3.786 4.059 10.205 1.00 87.12 103 TYR A CA 1
ATOM 846 C C . TYR A 1 103 ? 4.197 5.313 10.962 1.00 87.12 103 TYR A C 1
ATOM 848 O O . TYR A 1 103 ? 4.508 6.338 10.350 1.00 87.12 103 TYR A O 1
ATOM 856 N N . GLN A 1 104 ? 4.247 5.200 12.283 1.00 79.69 104 GLN A N 1
ATOM 857 C CA . GLN A 1 104 ? 4.776 6.236 13.155 1.00 79.69 104 GLN A CA 1
ATOM 858 C C . GLN A 1 104 ? 6.131 5.808 13.705 1.00 79.69 104 GLN A C 1
ATOM 860 O O . GLN A 1 104 ? 6.244 4.755 14.338 1.00 79.69 104 GLN A O 1
ATOM 865 N N . ASP A 1 105 ? 7.150 6.631 13.468 1.00 76.19 105 ASP A N 1
ATOM 866 C CA . ASP A 1 105 ? 8.475 6.372 14.010 1.00 76.19 105 ASP A CA 1
ATOM 867 C C . ASP A 1 105 ? 8.562 6.677 15.509 1.00 76.19 105 ASP A C 1
ATOM 869 O O . ASP A 1 105 ? 7.804 7.480 16.053 1.00 76.19 105 ASP A O 1
ATOM 873 N N . GLY A 1 106 ? 9.488 5.988 16.166 1.00 64.25 106 GLY A N 1
ATOM 874 C CA . GLY A 1 106 ? 9.549 5.846 17.613 1.00 64.25 106 GLY A CA 1
ATOM 875 C C . GLY A 1 106 ? 10.606 6.624 18.347 1.00 64.25 106 GLY A C 1
ATOM 876 O O . GLY A 1 106 ? 10.966 6.195 19.444 1.00 64.25 106 GLY A O 1
ATOM 877 N N . GLU A 1 107 ? 11.134 7.716 17.795 1.00 56.81 107 GLU A N 1
ATOM 878 C CA . GLU A 1 107 ? 11.864 8.639 18.659 1.00 56.81 107 GLU A CA 1
ATOM 879 C C . GLU A 1 107 ? 10.891 9.111 19.741 1.00 56.81 107 GLU A C 1
ATOM 881 O O . GLU A 1 107 ? 10.007 9.934 19.501 1.00 56.81 107 GLU A O 1
ATOM 886 N N . LEU A 1 108 ? 11.024 8.506 20.929 1.00 51.50 108 LEU A N 1
ATOM 887 C CA . LEU A 1 108 ? 10.375 8.946 22.149 1.00 51.50 108 LEU A CA 1
ATOM 888 C C . LEU A 1 108 ? 10.619 10.450 22.213 1.00 51.50 108 LEU A C 1
ATOM 890 O O . LEU A 1 108 ? 11.788 10.853 22.252 1.00 51.50 108 LEU A O 1
ATOM 894 N N . PRO A 1 109 ? 9.577 11.296 22.194 1.00 49.38 109 PRO A N 1
ATOM 895 C CA . PRO A 1 109 ? 9.813 12.700 22.423 1.00 49.38 109 PRO A CA 1
ATOM 896 C C . PRO A 1 109 ? 10.543 12.790 23.760 1.00 49.38 109 PRO A C 1
ATOM 898 O O . PRO A 1 109 ? 10.110 12.199 24.755 1.00 49.38 109 PRO A O 1
ATOM 901 N N . ALA A 1 110 ? 11.670 13.507 23.787 1.00 50.88 110 ALA A N 1
ATOM 902 C CA . ALA A 1 110 ? 12.225 13.953 25.055 1.00 50.88 110 ALA A CA 1
ATOM 903 C C . ALA A 1 110 ? 11.055 14.528 25.880 1.00 50.88 110 ALA A C 1
ATOM 905 O O . ALA A 1 110 ? 10.169 15.140 25.277 1.00 50.88 110 ALA A O 1
ATOM 906 N N . PRO A 1 111 ? 11.010 14.342 27.210 1.00 50.62 111 PRO A N 1
ATOM 907 C CA . PRO A 1 111 ? 9.820 14.565 28.050 1.00 50.62 111 PRO A CA 1
ATOM 908 C C . PRO A 1 111 ? 9.123 15.937 27.910 1.00 50.62 111 PRO A C 1
ATOM 910 O O . PRO A 1 111 ? 8.011 16.113 28.398 1.00 50.62 111 PRO A O 1
ATOM 913 N N . ASN A 1 112 ? 9.735 16.888 27.199 1.00 51.31 112 ASN A N 1
ATOM 914 C CA . ASN A 1 112 ? 9.245 18.237 26.937 1.00 51.31 112 ASN A CA 1
ATOM 915 C C . ASN A 1 112 ? 8.717 18.476 25.503 1.00 51.31 112 ASN A C 1
ATOM 917 O O . ASN A 1 112 ? 8.320 19.598 25.192 1.00 51.31 112 ASN A O 1
ATOM 921 N N . TYR A 1 113 ? 8.690 17.475 24.616 1.00 48.72 113 TYR A N 1
ATOM 922 C CA . TYR A 1 113 ? 8.202 17.640 23.242 1.00 48.72 113 TYR A CA 1
ATOM 923 C C . TYR A 1 113 ? 6.731 17.221 23.094 1.00 48.72 113 TYR A C 1
ATOM 925 O O . TYR A 1 113 ? 6.391 16.043 23.006 1.00 48.72 113 TYR A O 1
ATOM 933 N N . ARG A 1 114 ? 5.838 18.217 23.019 1.00 48.47 114 ARG A N 1
ATOM 934 C CA . ARG A 1 114 ? 4.413 18.063 22.667 1.00 48.47 114 ARG A CA 1
ATOM 935 C C . ARG A 1 114 ? 4.218 17.857 21.157 1.00 48.47 114 ARG A C 1
ATOM 937 O O . ARG A 1 114 ? 3.577 18.670 20.497 1.00 48.47 114 ARG A O 1
ATOM 944 N N . TYR A 1 115 ? 4.722 16.763 20.601 1.00 53.84 115 TYR A N 1
ATOM 945 C CA . TYR A 1 115 ? 4.369 16.367 19.234 1.00 53.84 115 TYR A CA 1
ATOM 946 C C . TYR A 1 115 ? 3.706 15.000 19.238 1.00 53.84 115 TYR A C 1
ATOM 948 O O . TYR A 1 115 ? 4.352 14.006 18.938 1.00 53.84 115 TYR A O 1
ATOM 956 N N . ASN A 1 116 ? 2.422 14.943 19.612 1.00 49.81 116 ASN A N 1
ATOM 957 C CA . ASN A 1 116 ? 1.621 13.744 19.347 1.00 49.81 116 ASN A CA 1
ATOM 958 C C . ASN A 1 116 ? 0.099 13.960 19.403 1.00 49.81 116 ASN A C 1
ATOM 960 O O . ASN A 1 116 ? -0.611 13.266 20.121 1.00 49.81 116 ASN A O 1
ATOM 964 N N . TRP A 1 117 ? -0.420 14.970 18.696 1.00 47.56 117 TRP A N 1
ATOM 965 C CA . TRP A 1 117 ? -1.882 15.155 18.630 1.00 47.56 117 TRP A CA 1
ATOM 966 C C . TRP A 1 117 ? -2.444 15.467 17.240 1.00 47.56 117 TRP A C 1
ATOM 968 O O . TRP A 1 117 ? -3.659 15.539 17.063 1.00 47.56 117 TRP A O 1
ATOM 978 N N . TYR A 1 118 ? -1.583 15.654 16.239 1.00 53.22 118 TYR A N 1
ATOM 979 C CA . TYR A 1 118 ? -2.033 16.102 14.922 1.00 53.22 118 TYR A CA 1
ATOM 980 C C . TYR A 1 118 ? -2.190 14.970 13.905 1.00 53.22 118 TYR A C 1
ATOM 982 O O . TYR A 1 118 ? -2.967 15.119 12.968 1.00 53.22 118 TYR A O 1
ATOM 990 N N . PHE A 1 119 ? -1.514 13.831 14.090 1.00 58.31 119 PHE A N 1
ATOM 991 C CA . PHE A 1 119 ? -1.512 12.756 13.099 1.00 58.31 119 PHE A CA 1
ATOM 992 C C . PHE A 1 119 ? -2.903 12.127 12.946 1.00 58.31 119 PHE A C 1
ATOM 994 O O . PHE A 1 119 ? -3.475 12.148 11.859 1.00 58.31 119 PHE A O 1
ATOM 1001 N N . VAL A 1 120 ? -3.518 11.663 14.037 1.00 55.50 120 VAL A N 1
ATOM 1002 C CA . VAL A 1 120 ? -4.870 11.082 13.988 1.00 55.50 120 VAL A CA 1
ATOM 1003 C C . VAL A 1 120 ? -5.956 12.088 13.628 1.00 55.50 120 VAL A C 1
ATOM 1005 O O . VAL A 1 120 ? -6.906 11.734 12.929 1.00 55.50 120 VAL A O 1
ATOM 1008 N N . GLN A 1 121 ? -5.862 13.336 14.099 1.00 57.78 121 GLN A N 1
ATOM 1009 C CA . GLN A 1 121 ? -6.888 14.334 13.789 1.00 57.78 121 GLN A CA 1
ATOM 1010 C C . GLN A 1 121 ? -6.963 14.632 12.289 1.00 57.78 121 GLN A C 1
ATOM 1012 O O . GLN A 1 121 ? -8.075 14.743 11.770 1.00 57.78 121 GLN A O 1
ATOM 1017 N N . SER A 1 122 ? -5.825 14.677 11.593 1.00 61.44 122 SER A N 1
ATOM 1018 C CA . SER A 1 122 ? -5.797 14.812 10.135 1.00 61.44 122 SER A CA 1
ATOM 1019 C C . SER A 1 122 ? -6.325 13.559 9.421 1.00 61.44 122 SER A C 1
ATOM 1021 O O . SER A 1 122 ? -7.062 13.668 8.445 1.00 61.44 122 SER A O 1
ATOM 1023 N N . LEU A 1 123 ? -6.083 12.355 9.957 1.00 63.69 123 LEU A N 1
ATOM 1024 C CA . LEU A 1 123 ? -6.541 11.100 9.339 1.00 63.69 123 LEU A CA 1
ATOM 1025 C C . LEU A 1 123 ? -8.068 10.936 9.272 1.00 63.69 123 LEU A C 1
ATOM 1027 O O . LEU A 1 123 ? -8.561 10.245 8.379 1.00 63.69 123 LEU A O 1
ATOM 1031 N N . LYS A 1 124 ? -8.835 11.583 10.166 1.00 60.78 124 LYS A N 1
ATOM 1032 C CA . LYS A 1 124 ? -10.309 11.455 10.247 1.00 60.78 124 LYS A CA 1
ATOM 1033 C C . LYS A 1 124 ? -11.059 11.816 8.960 1.00 60.78 124 LYS A C 1
ATOM 1035 O O . LYS A 1 124 ? -12.235 11.481 8.843 1.00 60.78 124 LYS A O 1
ATOM 1040 N N . LYS A 1 125 ? -10.423 12.511 8.013 1.00 63.34 125 LYS A N 1
ATOM 1041 C CA . LYS A 1 125 ? -11.030 12.895 6.725 1.00 63.34 125 LYS A CA 1
ATOM 1042 C C . LYS A 1 125 ? -10.210 12.484 5.502 1.00 63.34 125 LYS A C 1
ATOM 1044 O O . LYS A 1 125 ? -10.566 12.870 4.393 1.00 63.34 125 LYS A O 1
ATOM 1049 N N . GLU A 1 126 ? -9.141 11.714 5.687 1.00 74.25 126 GLU A N 1
ATOM 1050 C CA . GLU A 1 126 ? -8.135 11.517 4.637 1.00 74.25 126 GLU A CA 1
ATOM 1051 C C . GLU A 1 126 ? -8.008 10.075 4.135 1.00 74.25 126 GLU A C 1
ATOM 1053 O O . GLU A 1 126 ? -7.443 9.867 3.062 1.00 74.25 126 GLU A O 1
ATOM 1058 N N . ILE A 1 127 ? -8.556 9.077 4.843 1.00 89.25 127 ILE A N 1
ATOM 1059 C CA . ILE A 1 127 ? -8.547 7.686 4.361 1.00 89.25 127 ILE A CA 1
ATOM 1060 C C . ILE A 1 127 ? -9.723 7.468 3.390 1.00 89.25 127 ILE A C 1
ATOM 1062 O O . ILE A 1 127 ? -10.879 7.555 3.810 1.00 89.25 127 ILE A O 1
ATOM 1066 N N . PRO A 1 128 ? -9.472 7.166 2.101 1.00 92.06 128 PRO A N 1
ATOM 1067 C CA . PRO A 1 128 ? -10.537 6.988 1.125 1.00 92.06 128 PRO A CA 1
ATOM 1068 C C . PRO A 1 128 ? -11.274 5.658 1.335 1.00 92.06 128 PRO A C 1
ATOM 1070 O O . PRO A 1 128 ? -10.679 4.654 1.725 1.00 92.06 128 PRO A O 1
ATOM 1073 N N . ASN A 1 129 ? -12.561 5.619 0.970 1.00 94.12 129 ASN A N 1
ATOM 1074 C CA . ASN A 1 129 ? -13.408 4.413 1.034 1.00 94.12 129 ASN A CA 1
ATOM 1075 C C . ASN A 1 129 ? -12.956 3.273 0.096 1.00 94.12 129 ASN A C 1
ATOM 1077 O O . ASN A 1 129 ? -13.559 2.204 0.077 1.00 94.12 129 ASN A O 1
ATOM 1081 N N . SER A 1 130 ? -11.917 3.485 -0.712 1.00 96.69 130 SER A N 1
ATOM 1082 C CA . SER A 1 130 ? -11.263 2.427 -1.484 1.00 96.69 130 SER A CA 1
ATOM 1083 C C . SER A 1 130 ? -10.371 1.529 -0.621 1.00 96.69 130 SER A C 1
ATOM 1085 O O . SER A 1 130 ? -10.062 0.405 -1.021 1.00 96.69 130 SER A O 1
ATOM 1087 N N . VAL A 1 131 ? -9.951 2.002 0.559 1.00 97.62 131 VAL A N 1
ATOM 1088 C CA . VAL A 1 131 ? -9.089 1.244 1.469 1.00 97.62 131 VAL A CA 1
ATOM 1089 C C . VAL A 1 131 ? -9.887 0.116 2.110 1.00 97.62 131 VAL A C 1
ATOM 1091 O O . VAL A 1 131 ? -10.872 0.348 2.809 1.00 97.62 131 VAL A O 1
ATOM 1094 N N . THR A 1 132 ? -9.423 -1.113 1.897 1.00 98.44 132 THR A N 1
ATOM 1095 C CA . THR A 1 132 ? -9.992 -2.340 2.478 1.00 98.44 132 THR A CA 1
ATOM 1096 C C . THR A 1 132 ? -9.062 -2.968 3.513 1.00 98.44 132 THR A C 1
ATOM 1098 O O . THR A 1 132 ? -9.528 -3.656 4.423 1.00 98.44 132 THR A O 1
ATOM 1101 N N . HIS A 1 133 ? -7.759 -2.695 3.400 1.00 98.56 133 HIS A N 1
ATOM 1102 C CA . HIS A 1 133 ? -6.714 -3.173 4.296 1.00 98.56 133 HIS A CA 1
ATOM 1103 C C . HIS A 1 133 ? -5.994 -1.978 4.915 1.00 98.56 133 HIS A C 1
ATOM 1105 O O . HIS A 1 133 ? -5.311 -1.226 4.217 1.00 98.56 133 HIS A O 1
ATOM 1111 N N . LEU A 1 134 ? -6.134 -1.811 6.227 1.00 96.00 134 LEU A N 1
ATOM 1112 C CA . LEU A 1 134 ? -5.521 -0.721 6.977 1.00 96.00 134 LEU A CA 1
ATOM 1113 C C . LEU A 1 134 ? -4.549 -1.274 8.014 1.00 96.00 134 LEU A C 1
ATOM 1115 O O . LEU A 1 134 ? -4.830 -2.240 8.720 1.00 96.00 134 LEU A O 1
ATOM 1119 N N . THR A 1 135 ? -3.380 -0.657 8.102 1.00 94.94 135 THR A N 1
ATOM 1120 C CA . THR A 1 135 ? -2.348 -1.020 9.067 1.00 94.94 135 THR A CA 1
ATOM 1121 C C . THR A 1 135 ? -1.873 0.224 9.796 1.00 94.94 135 THR A C 1
ATOM 1123 O O . THR A 1 135 ? -1.374 1.147 9.158 1.00 94.94 135 THR A O 1
ATOM 1126 N N . PHE A 1 136 ? -1.985 0.220 11.120 1.00 90.06 136 PHE A N 1
ATOM 1127 C CA . PHE A 1 136 ? -1.303 1.167 11.997 1.00 90.06 136 PHE A CA 1
ATOM 1128 C C . PHE A 1 136 ? -0.034 0.496 12.525 1.00 90.06 136 PHE A C 1
ATOM 1130 O O . PHE A 1 136 ? -0.126 -0.546 13.166 1.00 90.06 136 PHE A O 1
ATOM 1137 N N . ASP A 1 137 ? 1.139 1.042 12.225 1.00 89.50 137 ASP A N 1
ATOM 1138 C CA . ASP A 1 137 ? 2.445 0.412 12.462 1.00 89.50 137 ASP A CA 1
ATOM 1139 C C . ASP A 1 137 ? 3.378 1.321 13.287 1.00 89.50 137 ASP A C 1
ATOM 1141 O O . ASP A 1 137 ? 3.121 2.514 13.474 1.00 89.50 137 ASP A O 1
ATOM 1145 N N . GLY A 1 138 ? 4.480 0.754 13.775 1.00 84.44 138 GLY A N 1
ATOM 1146 C CA . GLY A 1 138 ? 5.470 1.447 14.592 1.00 84.44 138 GLY A CA 1
ATOM 1147 C C . GLY A 1 138 ? 4.938 1.782 15.984 1.00 84.44 138 GLY A C 1
ATOM 1148 O O . GLY A 1 138 ? 4.315 0.943 16.639 1.00 84.44 138 GLY A O 1
ATOM 1149 N N . TYR A 1 139 ? 5.195 3.009 16.433 1.00 81.06 139 TYR A N 1
ATOM 1150 C CA . TYR A 1 139 ? 4.867 3.500 17.778 1.00 81.06 139 TYR A CA 1
ATOM 1151 C C . TYR A 1 139 ? 3.460 4.099 17.879 1.00 81.06 139 TYR A C 1
ATOM 1153 O O . TYR A 1 139 ? 3.122 4.740 18.875 1.00 81.06 139 TYR A O 1
ATOM 1161 N N . PHE A 1 140 ? 2.627 3.871 16.861 1.00 79.50 140 PHE A N 1
ATOM 1162 C CA . PHE A 1 140 ? 1.255 4.350 16.835 1.00 79.50 140 PHE A CA 1
ATOM 1163 C C . PHE A 1 140 ? 0.447 3.779 18.007 1.00 79.50 140 PHE A C 1
ATOM 1165 O O . PHE A 1 140 ? 0.197 2.574 18.084 1.00 79.50 140 PHE A O 1
ATOM 1172 N N . ASN A 1 141 ? 0.021 4.663 18.910 1.00 78.44 141 ASN A N 1
ATOM 1173 C CA . ASN A 1 141 ? -0.799 4.340 20.080 1.00 78.44 141 ASN A CA 1
ATOM 1174 C C . ASN A 1 141 ? -1.827 5.450 20.377 1.00 78.44 141 ASN A C 1
ATOM 1176 O O . ASN A 1 141 ? -2.081 5.810 21.526 1.00 78.44 141 ASN A O 1
ATOM 1180 N N . GLU A 1 142 ? -2.371 6.052 19.322 1.00 76.44 142 GLU A N 1
ATOM 1181 C CA . GLU A 1 142 ? -3.338 7.146 19.415 1.00 76.44 142 GLU A CA 1
ATOM 1182 C C . GLU A 1 142 ? -4.795 6.636 19.373 1.00 76.44 142 GLU A C 1
ATOM 1184 O O . GLU A 1 142 ? -5.070 5.498 18.988 1.00 76.44 142 GLU A O 1
ATOM 1189 N N . ASN A 1 143 ? -5.752 7.485 19.765 1.00 78.75 143 ASN A N 1
ATOM 1190 C CA . ASN A 1 143 ? -7.183 7.163 19.717 1.00 78.75 143 ASN A CA 1
ATOM 1191 C C . ASN A 1 143 ? -7.680 7.071 18.263 1.00 78.75 143 ASN A C 1
ATOM 1193 O O . ASN A 1 143 ? -7.580 8.036 17.521 1.00 78.75 143 ASN A O 1
ATOM 1197 N N . ILE A 1 144 ? -8.293 5.959 17.863 1.00 83.69 144 ILE A N 1
ATOM 1198 C CA . ILE A 1 144 ? -8.708 5.725 16.462 1.00 83.69 144 ILE A CA 1
ATOM 1199 C C . ILE A 1 144 ? -10.186 6.040 16.173 1.00 83.69 144 ILE A C 1
ATOM 1201 O O . ILE A 1 144 ? -10.677 5.764 15.074 1.00 83.69 144 ILE A O 1
ATOM 1205 N N . LYS A 1 145 ? -10.915 6.640 17.120 1.00 84.94 145 LYS A N 1
ATOM 1206 C CA . LYS A 1 145 ? -12.357 6.898 17.012 1.00 84.94 145 LYS A CA 1
ATOM 1207 C C . LYS A 1 145 ? -12.707 7.722 15.779 1.00 84.94 145 LYS A C 1
ATOM 1209 O O . LYS A 1 145 ? -12.330 8.892 15.664 1.00 84.94 145 LYS A O 1
ATOM 1214 N N . GLY A 1 146 ? -13.486 7.113 14.886 1.00 84.12 146 GLY A N 1
ATOM 1215 C CA . GLY A 1 146 ? -13.943 7.729 13.639 1.00 84.12 146 GLY A CA 1
ATOM 1216 C C . GLY A 1 146 ? -12.856 7.892 12.572 1.00 84.12 146 GLY A C 1
ATOM 1217 O O . GLY A 1 146 ? -13.075 8.631 11.622 1.00 84.12 146 GLY A O 1
ATOM 1218 N N . CYS A 1 147 ? -11.695 7.247 12.726 1.00 85.25 147 CYS A N 1
ATOM 1219 C CA . CYS A 1 147 ? -10.604 7.317 11.745 1.00 85.25 147 CYS A CA 1
ATOM 1220 C C . CYS A 1 147 ? -10.667 6.193 10.707 1.00 85.25 147 CYS A C 1
ATOM 1222 O O . CYS A 1 147 ? -10.130 6.336 9.615 1.00 85.25 147 CYS A O 1
ATOM 1224 N N . ILE A 1 148 ? -11.288 5.062 11.050 1.00 90.94 148 ILE A N 1
ATOM 1225 C CA . ILE A 1 148 ? -11.340 3.875 10.193 1.00 90.94 148 ILE A CA 1
ATOM 1226 C C . ILE A 1 148 ? -12.628 3.926 9.354 1.00 90.94 148 ILE A C 1
ATOM 1228 O O . ILE A 1 148 ? -13.715 3.882 9.939 1.00 90.94 148 ILE A O 1
ATOM 1232 N N . PRO A 1 149 ? -12.547 4.010 8.012 1.00 92.12 149 PRO A N 1
ATOM 1233 C CA . PRO A 1 149 ? -13.731 3.994 7.163 1.00 92.12 149 PRO A CA 1
ATOM 1234 C C . PRO A 1 149 ? -14.399 2.614 7.155 1.00 92.12 149 PRO A C 1
ATOM 1236 O O . PRO A 1 149 ? -13.749 1.582 7.335 1.00 92.12 149 PRO A O 1
ATOM 1239 N N . SER A 1 150 ? -15.708 2.583 6.894 1.00 94.12 150 SER A N 1
ATOM 1240 C CA . SER A 1 150 ? -16.517 1.352 6.867 1.00 94.12 150 SER A CA 1
ATOM 1241 C C . SER A 1 150 ? -16.175 0.396 5.717 1.00 94.12 150 SER A C 1
ATOM 1243 O O . SER A 1 150 ? -16.684 -0.720 5.671 1.00 94.12 150 SER A O 1
ATOM 1245 N N . SER A 1 151 ? -15.314 0.809 4.785 1.00 96.19 151 SER A N 1
ATOM 1246 C CA . SER A 1 151 ? -14.768 -0.047 3.730 1.00 96.19 151 SER A CA 1
ATOM 1247 C C . SER A 1 151 ? -13.681 -1.005 4.228 1.00 96.19 151 SER A C 1
ATOM 1249 O O . SER A 1 151 ? -13.378 -1.994 3.558 1.00 96.19 151 SER A O 1
ATOM 1251 N N . VAL A 1 152 ? -13.074 -0.731 5.389 1.00 97.56 152 VAL A N 1
ATOM 1252 C CA . VAL A 1 152 ? -11.986 -1.551 5.933 1.00 97.56 152 VAL A CA 1
ATOM 1253 C C . VAL A 1 152 ? -12.538 -2.876 6.448 1.00 97.56 152 VAL A C 1
ATOM 1255 O O . VAL A 1 152 ? -13.430 -2.904 7.296 1.00 97.56 152 VAL A O 1
ATOM 1258 N N . THR A 1 153 ? -11.954 -3.970 5.958 1.00 98.38 153 THR A N 1
ATOM 1259 C CA . THR A 1 153 ? -12.263 -5.353 6.357 1.00 98.38 153 THR A CA 1
ATOM 1260 C C . THR A 1 153 ? -11.104 -6.016 7.097 1.00 98.38 153 THR A C 1
ATOM 1262 O O . THR A 1 153 ? -11.332 -6.877 7.946 1.00 98.38 153 THR A O 1
ATOM 1265 N N . HIS A 1 154 ? -9.870 -5.589 6.815 1.00 98.50 154 HIS A N 1
ATOM 1266 C CA . HIS A 1 154 ? -8.650 -6.104 7.427 1.00 98.50 154 HIS A CA 1
ATOM 1267 C C .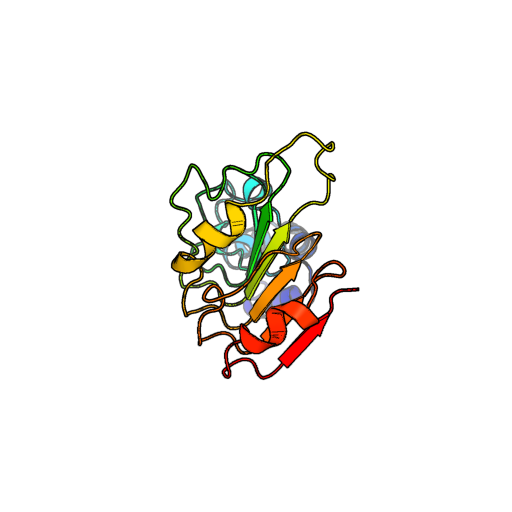 HIS A 1 154 ? -7.913 -4.979 8.145 1.00 98.50 154 HIS A C 1
ATOM 1269 O O . HIS A 1 154 ? -7.536 -3.980 7.530 1.00 98.50 154 HIS A O 1
ATOM 1275 N N . LEU A 1 155 ? -7.681 -5.160 9.441 1.00 96.50 155 LEU A N 1
ATOM 1276 C CA . LEU A 1 155 ? -7.043 -4.175 10.300 1.00 96.50 155 LEU A CA 1
ATOM 1277 C C . LEU A 1 155 ? -5.853 -4.796 11.028 1.00 96.50 155 LEU A C 1
ATOM 1279 O O . LEU A 1 155 ? -5.980 -5.827 11.689 1.00 96.50 155 LEU A O 1
ATOM 1283 N N . LYS A 1 156 ? -4.680 -4.176 10.921 1.00 96.19 156 LYS A N 1
ATOM 1284 C CA . LYS A 1 156 ? -3.474 -4.609 11.635 1.00 96.19 156 LYS A CA 1
ATOM 1285 C C . LYS A 1 156 ? -2.930 -3.497 12.515 1.00 96.19 156 LYS A C 1
ATOM 1287 O O . LYS A 1 156 ? -2.946 -2.331 12.126 1.00 96.19 156 LYS A O 1
ATOM 1292 N N . PHE A 1 157 ? -2.415 -3.889 13.674 1.00 91.94 157 PHE A N 1
ATOM 1293 C CA . PHE A 1 157 ? -1.809 -2.981 14.640 1.00 91.94 157 PHE A CA 1
ATOM 1294 C C . PHE A 1 157 ? -0.368 -3.378 14.964 1.00 91.94 157 PHE A C 1
ATOM 1296 O O . PHE A 1 157 ? -0.066 -4.564 15.120 1.00 91.94 157 PHE A O 1
ATOM 1303 N N . GLY A 1 158 ? 0.501 -2.381 15.103 1.00 88.75 158 GLY A N 1
ATOM 1304 C CA . GLY A 1 158 ? 1.867 -2.521 15.587 1.00 88.75 158 GLY A CA 1
ATOM 1305 C C . GLY A 1 158 ? 1.938 -2.885 17.070 1.00 88.75 158 GLY A C 1
ATOM 1306 O O . GLY A 1 158 ? 0.942 -2.865 17.802 1.00 88.75 158 GLY A O 1
ATOM 1307 N N . ARG A 1 159 ? 3.152 -3.210 17.523 1.00 84.69 159 ARG A N 1
ATOM 1308 C CA . ARG A 1 159 ? 3.432 -3.716 18.877 1.00 84.69 159 ARG A CA 1
ATOM 1309 C C . ARG A 1 159 ? 2.990 -2.768 20.000 1.00 84.69 159 ARG A C 1
ATOM 1311 O O . ARG A 1 159 ? 2.617 -3.245 21.068 1.00 84.69 159 ARG A O 1
ATOM 1318 N N . TYR A 1 160 ? 3.023 -1.457 19.766 1.00 83.44 160 TYR A N 1
ATOM 1319 C CA . TYR A 1 160 ? 2.768 -0.440 20.791 1.00 83.44 160 TYR A CA 1
ATOM 1320 C C . TYR A 1 160 ? 1.295 -0.037 20.936 1.00 83.44 160 TYR A C 1
ATOM 1322 O O . TYR A 1 160 ? 0.965 0.691 21.868 1.00 83.44 160 TYR A O 1
ATOM 1330 N N . PHE A 1 161 ? 0.407 -0.517 20.060 1.00 84.38 161 PHE A N 1
ATOM 1331 C CA . PHE A 1 161 ? -0.997 -0.118 20.082 1.00 84.38 161 PHE A CA 1
ATOM 1332 C C . PHE A 1 161 ? -1.794 -0.812 21.198 1.00 84.38 161 PHE A C 1
ATOM 1334 O O . PHE A 1 161 ? -1.915 -2.050 21.241 1.00 84.38 161 PHE A O 1
ATOM 1341 N N . ASP A 1 162 ? -2.424 -0.007 22.055 1.00 83.69 162 ASP A N 1
ATOM 1342 C CA . ASP A 1 162 ? -3.358 -0.467 23.074 1.00 83.69 162 ASP A CA 1
ATOM 1343 C C . ASP A 1 162 ? -4.753 -0.712 22.487 1.00 83.69 162 ASP A C 1
ATOM 1345 O O . ASP A 1 162 ? -5.660 0.130 22.487 1.00 83.69 162 ASP A O 1
ATOM 1349 N N . LEU A 1 163 ? -4.933 -1.946 22.022 1.00 80.50 163 LEU A N 1
ATOM 1350 C CA . LEU A 1 163 ? -6.205 -2.430 21.506 1.00 80.50 163 LEU A CA 1
ATOM 1351 C C . LEU A 1 163 ? -7.316 -2.456 22.568 1.00 80.50 163 LEU A C 1
ATOM 1353 O O . LEU A 1 163 ? -8.487 -2.345 22.210 1.00 80.50 163 LEU A O 1
ATOM 1357 N N . LYS A 1 164 ? -6.994 -2.619 23.860 1.00 81.19 164 LYS A N 1
ATOM 1358 C CA . LYS A 1 164 ? -8.029 -2.748 24.901 1.00 81.19 164 LYS A CA 1
ATOM 1359 C C . LYS A 1 164 ? -8.797 -1.441 25.055 1.00 81.19 164 LYS A C 1
ATOM 1361 O O . LYS A 1 164 ? -10.025 -1.463 25.084 1.00 81.19 164 LYS A O 1
ATOM 1366 N N . SER A 1 165 ? -8.074 -0.326 25.073 1.00 78.75 165 SER A N 1
ATOM 1367 C CA . SER A 1 165 ? -8.645 1.015 25.216 1.00 78.75 165 SER A CA 1
ATOM 1368 C C . SER A 1 165 ? -9.436 1.482 23.986 1.00 78.75 165 SER A C 1
ATOM 1370 O O . SER A 1 165 ? -10.297 2.344 24.115 1.00 78.75 165 SER A O 1
ATOM 1372 N N . ASN A 1 166 ? -9.203 0.883 22.811 1.00 80.56 166 ASN A N 1
ATOM 1373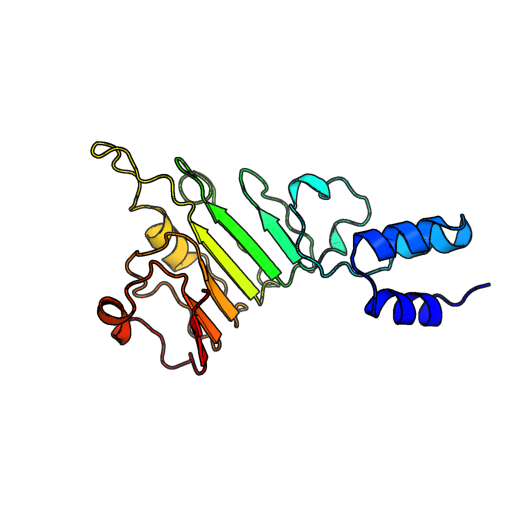 C CA . ASN A 1 166 ? -9.798 1.299 21.532 1.00 80.56 166 ASN A CA 1
ATOM 1374 C C . ASN A 1 166 ? -10.777 0.274 20.930 1.00 80.56 166 ASN A C 1
ATOM 1376 O O . ASN A 1 166 ? -11.212 0.423 19.789 1.00 80.56 166 ASN A O 1
ATOM 1380 N N . LYS A 1 167 ? -11.135 -0.792 21.659 1.00 81.50 167 LYS A N 1
ATOM 1381 C CA . LYS A 1 167 ? -11.927 -1.907 21.106 1.00 81.50 167 LYS A CA 1
ATOM 1382 C C . LYS A 1 167 ? -13.271 -1.464 20.513 1.00 81.50 167 LYS A C 1
ATOM 1384 O O . LYS A 1 167 ? -13.686 -1.996 19.489 1.00 81.50 167 LYS A O 1
ATOM 1389 N N . ASN A 1 168 ? -13.933 -0.496 21.146 1.00 86.94 168 ASN A N 1
ATOM 1390 C CA . ASN A 1 168 ? -15.250 -0.004 20.725 1.00 86.94 168 ASN A CA 1
ATOM 1391 C C . ASN A 1 168 ? -15.185 0.983 19.547 1.00 86.94 168 ASN A C 1
ATOM 1393 O O . ASN A 1 168 ? -16.225 1.345 19.005 1.00 86.94 168 ASN A O 1
ATOM 1397 N N . ASP A 1 169 ? -13.984 1.413 19.158 1.00 88.38 169 ASP A N 1
ATOM 1398 C CA . ASP A 1 169 ? -13.760 2.364 18.067 1.00 88.38 169 ASP A CA 1
ATOM 1399 C C . ASP A 1 169 ? -13.460 1.663 16.726 1.00 88.38 169 ASP A C 1
ATOM 1401 O O . ASP A 1 169 ? -13.255 2.326 15.708 1.00 88.38 169 ASP A O 1
ATOM 1405 N N . ILE A 1 170 ? -13.450 0.324 16.710 1.00 91.38 170 ILE A N 1
ATOM 1406 C CA . ILE A 1 170 ? -13.265 -0.491 15.505 1.00 91.38 170 ILE A CA 1
ATOM 1407 C C . ILE A 1 170 ? -14.623 -0.683 14.805 1.00 91.38 170 ILE A C 1
ATOM 1409 O O . ILE A 1 170 ? -15.557 -1.190 15.431 1.00 91.38 170 ILE A O 1
ATOM 1413 N N . PRO A 1 171 ? -14.756 -0.325 13.512 1.00 91.62 171 PRO A N 1
ATOM 1414 C CA . PRO A 1 171 ? -15.993 -0.524 12.761 1.00 91.62 171 PRO A CA 1
ATOM 1415 C C . PRO A 1 171 ? -16.386 -2.001 12.646 1.00 91.62 171 PRO A C 1
ATOM 1417 O O . PRO A 1 171 ? -15.532 -2.873 12.489 1.00 91.62 171 PRO A O 1
ATOM 1420 N N . SER A 1 172 ? -17.691 -2.278 12.609 1.00 94.81 172 SER A N 1
ATOM 1421 C CA . SER A 1 172 ? -18.232 -3.635 12.433 1.00 94.81 172 SER A CA 1
ATOM 1422 C C . SER A 1 172 ? -17.902 -4.274 11.077 1.00 94.81 172 SER A C 1
ATOM 1424 O O . SER A 1 172 ? -18.041 -5.485 10.929 1.00 94.81 172 SER A O 1
ATOM 1426 N N . SER A 1 173 ? -17.458 -3.486 10.093 1.00 96.88 173 SER A N 1
ATOM 1427 C CA . SER A 1 173 ? -16.980 -3.974 8.795 1.00 96.88 173 SER A CA 1
ATOM 1428 C C . SER A 1 173 ? -15.669 -4.761 8.891 1.00 96.88 173 SER A C 1
ATOM 1430 O O . SER A 1 173 ? -15.358 -5.547 7.994 1.00 96.88 173 SER A O 1
ATOM 1432 N N . VAL A 1 174 ? -14.892 -4.562 9.961 1.00 97.12 174 VAL A N 1
ATOM 1433 C CA . VAL A 1 174 ? -13.614 -5.243 10.169 1.00 97.12 174 VAL A CA 1
ATOM 1434 C C . VAL A 1 174 ? -13.874 -6.695 10.562 1.00 97.12 174 VAL A C 1
ATOM 1436 O O . VAL A 1 174 ? -14.350 -6.987 11.655 1.00 97.12 174 VAL A O 1
ATOM 1439 N N . THR A 1 175 ? -13.520 -7.617 9.669 1.00 96.88 175 THR A N 1
ATOM 1440 C CA . THR A 1 175 ? -13.673 -9.068 9.861 1.00 96.88 175 THR A CA 1
ATOM 1441 C C . THR A 1 175 ? -12.372 -9.738 10.295 1.00 96.88 175 THR A C 1
ATOM 1443 O O . THR A 1 175 ? -12.406 -10.812 10.890 1.00 96.88 175 THR A O 1
ATOM 1446 N N . HIS A 1 176 ? -11.226 -9.095 10.046 1.00 97.38 176 HIS A N 1
ATOM 1447 C CA . HIS A 1 176 ? -9.905 -9.633 10.358 1.00 97.38 176 HIS A CA 1
ATOM 1448 C C . HIS A 1 176 ? -9.071 -8.606 11.124 1.00 97.38 176 HIS A C 1
ATOM 1450 O O . HIS A 1 176 ? -8.774 -7.528 10.608 1.00 97.38 176 HIS A O 1
ATOM 1456 N N . ILE A 1 177 ? -8.652 -8.963 12.342 1.00 95.25 177 ILE A N 1
ATOM 1457 C CA . ILE A 1 177 ? -7.757 -8.151 13.176 1.00 95.25 177 ILE A CA 1
ATOM 1458 C C . ILE A 1 177 ? -6.451 -8.915 13.391 1.00 95.25 177 ILE A C 1
ATOM 1460 O O . ILE A 1 177 ? -6.464 -10.051 13.861 1.00 95.25 177 ILE A O 1
ATOM 1464 N N . GLY A 1 178 ? -5.320 -8.291 13.065 1.00 93.62 178 GLY A N 1
ATOM 1465 C CA . GLY A 1 178 ? -3.986 -8.869 13.236 1.00 93.62 178 GLY A CA 1
ATOM 1466 C C . GLY A 1 178 ? -3.028 -7.970 14.016 1.00 93.62 178 GLY A C 1
ATOM 1467 O O . GLY A 1 178 ? -3.272 -6.777 14.203 1.00 93.62 178 GLY A O 1
ATOM 1468 N N . ARG A 1 179 ? -1.899 -8.546 14.441 1.00 90.75 179 ARG A N 1
ATOM 1469 C CA . ARG A 1 179 ? -0.763 -7.811 15.010 1.00 90.75 179 ARG A CA 1
ATOM 1470 C C . ARG A 1 179 ? 0.483 -7.958 14.148 1.00 90.75 179 ARG A C 1
ATOM 1472 O O . ARG A 1 179 ? 0.700 -9.010 13.551 1.00 90.75 179 ARG A O 1
ATOM 1479 N N . ILE A 1 180 ? 1.275 -6.894 14.096 1.00 86.38 180 ILE A N 1
ATOM 1480 C CA . ILE A 1 180 ? 2.621 -6.879 13.523 1.00 86.38 180 ILE A CA 1
ATOM 1481 C C . ILE A 1 180 ? 3.584 -7.061 14.698 1.00 86.38 180 ILE A C 1
ATOM 1483 O O . ILE A 1 180 ? 3.527 -6.288 15.659 1.00 86.38 180 ILE A O 1
ATOM 1487 N N . PHE A 1 181 ? 4.393 -8.120 14.658 1.00 76.38 181 PHE A N 1
ATOM 1488 C CA . PHE A 1 181 ? 5.335 -8.477 15.720 1.00 76.38 181 PHE A CA 1
ATOM 1489 C C . PHE A 1 181 ? 6.756 -8.063 15.382 1.00 76.38 181 PHE A C 1
ATOM 1491 O O . PHE A 1 181 ? 7.120 -8.140 14.190 1.00 76.38 181 PHE A O 1
#

Sequence (181 aa):
MFSYDIFSQVCNYLNNKEKIYFAAVSVALNEYKYRLIYTDQIGAAKVYDLPFYDNFESVLINRGVIKFPKNIKTLRINCYANCEIFTQRNLIIPSTVTHLTLYQDGELPAPNYRYNWYFVQSLKKEIPNSVTHLTFDGYFNENIKGCIPSSVTHLKFGRYFDLKSNKNDIPSSVTHIGRIF

pLDDT: mean 84.55, std 15.37, range [47.47, 98.56]

Secondary structure (DSSP, 8-state):
---HHHHHHHHTTS-HHHHHHHHTTSHHHHGGGGT--B-S-EEGGGTTTSTTGGGB-EEEE-SS-----TT--EEEEEE-TT--TTTSS-----TT--EEEEEE------TT----SSHHHHHTTTS-TT--EEEEEET-----TTTS-TT--EEEE-TT--TTTTGGGS-TT--EEEE--